Protein AF-A0A0F2P7B2-F1 (afdb_monomer_lite)

Sequence (100 aa):
MIRRGLAKTLTFIIWVFGLAAVASLALAIVGVTGLFGLEPDPFAAIFAILLAMPWFFLLDSSAGGHPEFWSFVLMSAGMVLNFLILLSLRWWLRRGLGVL

Foldseek 3Di:
DVLVVVLVVLVVVLVVLVVQLVVLLVQCVCQCVVPPVRDRDNCSNVSLCVLLPPQLVVCVVV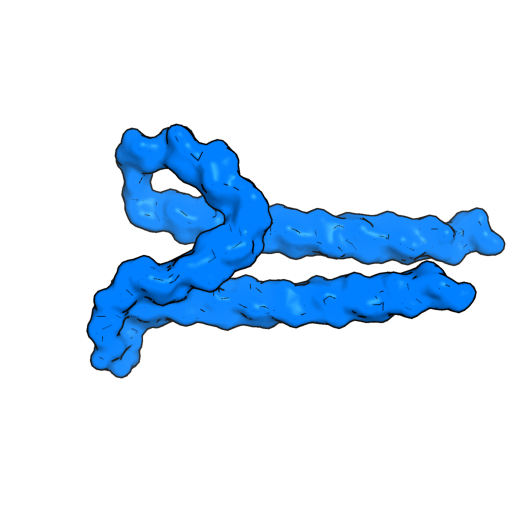VPDDDPVVSSVSSNVSNVVVSVVSVVVSVVSVVVVVVD

pLDDT: mean 86.08, std 12.24, range [46.38, 97.94]

Secondary structure (DSSP, 8-state):
-HHHHHHHHHHHHHHHHHHHHHHHHHHHHHHHHTGGGPPP-GGGGHHHHHHHTTHHHHHHTT-TT--HHHHHHHHHHHHHHHHHHHHHHHHHHHHTTS--

Radius of gyration: 16.96 Å; chains: 1; bounding box: 32×31×52 Å

Structure (mmCIF, N/CA/C/O backbone):
data_AF-A0A0F2P7B2-F1
#
_entry.id   AF-A0A0F2P7B2-F1
#
loop_
_atom_site.group_PDB
_atom_site.id
_atom_site.type_symbol
_atom_site.label_atom_id
_atom_site.label_alt_id
_atom_site.label_comp_id
_atom_site.label_asym_id
_atom_site.label_entity_id
_atom_site.label_seq_id
_atom_site.pdbx_PDB_ins_code
_atom_site.Cartn_x
_atom_site.Cartn_y
_atom_site.Cartn_z
_atom_site.occupancy
_atom_site.B_iso_or_equiv
_atom_site.auth_seq_id
_atom_site.auth_comp_id
_atom_site.auth_asym_id
_atom_site.auth_atom_id
_atom_site.pdbx_PDB_model_num
ATOM 1 N N . MET A 1 1 ? -19.385 -9.925 22.184 1.00 65.00 1 MET A N 1
ATOM 2 C CA . MET A 1 1 ? -18.990 -10.860 21.096 1.00 65.00 1 MET A CA 1
ATOM 3 C C . MET A 1 1 ? -18.624 -10.162 19.784 1.00 65.00 1 MET A C 1
ATOM 5 O O . MET A 1 1 ? -17.546 -10.437 19.272 1.00 65.00 1 MET A O 1
ATOM 9 N N . ILE A 1 2 ? -19.442 -9.231 19.274 1.00 79.88 2 ILE A N 1
ATOM 10 C CA . ILE A 1 2 ? -19.280 -8.591 17.947 1.00 79.88 2 ILE A CA 1
ATOM 11 C C . ILE A 1 2 ? -17.883 -7.974 17.715 1.00 79.88 2 ILE A C 1
ATOM 13 O O . ILE A 1 2 ? -17.227 -8.277 16.722 1.00 79.88 2 ILE A O 1
ATOM 17 N N . ARG A 1 3 ? -17.356 -7.189 18.669 1.00 75.69 3 ARG A N 1
ATOM 18 C CA . ARG A 1 3 ? -16.040 -6.521 18.536 1.00 75.69 3 ARG A CA 1
ATOM 19 C C . ARG A 1 3 ? -14.849 -7.483 18.405 1.00 75.69 3 ARG A C 1
ATOM 21 O O . ARG A 1 3 ? -13.897 -7.183 17.690 1.00 75.69 3 ARG A O 1
ATOM 28 N N . ARG A 1 4 ? -14.902 -8.654 19.057 1.00 79.44 4 ARG A N 1
ATOM 29 C CA . ARG A 1 4 ? -13.849 -9.684 18.940 1.00 79.44 4 ARG A CA 1
ATOM 30 C C . ARG A 1 4 ? -13.864 -10.349 17.561 1.00 79.44 4 ARG A C 1
ATOM 32 O O . ARG A 1 4 ? -12.796 -10.644 17.036 1.00 79.44 4 ARG A O 1
ATOM 39 N N . GLY A 1 5 ? -15.049 -10.555 16.979 1.00 86.06 5 GLY A N 1
ATOM 40 C CA . GLY A 1 5 ? -15.198 -11.038 15.602 1.00 86.06 5 GLY A CA 1
ATOM 41 C C . GLY A 1 5 ? -14.603 -10.054 14.597 1.00 86.06 5 GLY A C 1
ATOM 42 O O . GLY A 1 5 ? -13.722 -10.427 13.830 1.00 86.06 5 GLY A O 1
ATOM 43 N N . LEU A 1 6 ? -14.974 -8.772 14.702 1.00 89.00 6 LEU A N 1
ATOM 44 C CA . LEU A 1 6 ? -14.456 -7.703 13.838 1.00 89.00 6 LEU A CA 1
ATOM 45 C C . LEU A 1 6 ? -12.926 -7.590 13.878 1.00 89.00 6 LEU A C 1
ATOM 47 O O . LEU A 1 6 ? -12.294 -7.472 12.834 1.00 89.00 6 LEU A O 1
ATOM 51 N N . ALA A 1 7 ? -12.309 -7.679 15.060 1.00 88.19 7 ALA A N 1
ATOM 52 C CA . ALA A 1 7 ? -10.852 -7.621 15.184 1.00 88.19 7 ALA A CA 1
ATOM 53 C C . ALA A 1 7 ? -10.141 -8.796 14.482 1.00 88.19 7 ALA A C 1
ATOM 55 O O . ALA A 1 7 ? -9.065 -8.608 13.905 1.00 88.19 7 ALA A O 1
ATOM 56 N N . LYS A 1 8 ? -10.732 -10.000 14.509 1.00 90.38 8 LYS A N 1
ATOM 57 C CA . LYS A 1 8 ? -10.210 -11.170 13.785 1.00 90.38 8 LYS A CA 1
ATOM 58 C C . LYS A 1 8 ? -10.362 -10.990 12.278 1.00 90.38 8 LYS A C 1
ATOM 60 O O . LYS A 1 8 ? -9.373 -11.135 11.566 1.00 90.38 8 LYS A O 1
ATOM 65 N N . THR A 1 9 ? -11.549 -10.597 11.815 1.00 94.25 9 THR A N 1
ATOM 66 C CA . THR A 1 9 ? -11.811 -10.321 10.396 1.00 94.25 9 THR A CA 1
ATOM 67 C C . THR A 1 9 ? -10.870 -9.248 9.858 1.00 94.25 9 THR A C 1
ATOM 69 O O . THR A 1 9 ? -10.248 -9.443 8.823 1.00 94.25 9 THR A O 1
ATOM 72 N N . LEU A 1 10 ? -10.670 -8.153 10.595 1.00 94.62 10 LEU A N 1
ATOM 73 C CA . LEU A 1 10 ? -9.754 -7.091 10.183 1.00 94.62 10 LEU A CA 1
ATOM 74 C C . LEU A 1 10 ? -8.294 -7.558 10.155 1.00 94.62 10 LEU A C 1
ATOM 76 O O . LEU A 1 10 ? -7.547 -7.179 9.264 1.00 94.62 10 LEU A O 1
ATOM 80 N N . THR A 1 11 ? -7.883 -8.412 11.098 1.00 95.00 11 THR A N 1
ATOM 81 C CA . THR A 1 11 ? -6.540 -9.017 11.072 1.00 95.00 11 THR A CA 1
ATOM 82 C C . THR A 1 11 ? -6.353 -9.887 9.829 1.00 95.00 11 THR A C 1
ATOM 84 O O . THR A 1 11 ? -5.305 -9.815 9.197 1.00 95.00 11 THR A O 1
ATOM 87 N N . PHE A 1 12 ? -7.367 -10.669 9.454 1.00 97.19 12 PHE A N 1
ATOM 88 C CA . PHE A 1 12 ? -7.347 -11.456 8.223 1.00 97.19 12 PHE A CA 1
ATOM 89 C C . PHE A 1 12 ? -7.248 -10.560 6.979 1.00 97.19 12 PHE A C 1
ATOM 91 O O . PHE A 1 12 ? -6.374 -10.782 6.147 1.00 97.19 12 PHE A O 1
ATOM 98 N N . ILE A 1 13 ? -8.058 -9.498 6.900 1.00 97.19 13 ILE A N 1
ATOM 99 C CA . ILE A 1 13 ? -8.016 -8.516 5.803 1.00 97.19 13 ILE A CA 1
ATOM 100 C C . ILE A 1 13 ? -6.627 -7.878 5.683 1.00 97.19 13 ILE A C 1
ATOM 102 O O . ILE A 1 13 ? -6.101 -7.793 4.582 1.00 97.19 13 ILE A O 1
ATOM 106 N N . ILE A 1 14 ? -6.010 -7.473 6.799 1.00 97.06 14 ILE A N 1
ATOM 107 C CA . ILE A 1 14 ? -4.657 -6.889 6.817 1.00 97.06 14 ILE A CA 1
ATOM 108 C C . ILE A 1 14 ? -3.631 -7.852 6.214 1.00 97.06 14 ILE A C 1
ATOM 110 O O . ILE A 1 14 ? -2.805 -7.433 5.408 1.00 97.06 14 ILE A O 1
ATOM 114 N N . TRP A 1 15 ? -3.682 -9.133 6.588 1.00 97.88 15 TRP A N 1
ATOM 115 C CA . TRP A 1 15 ? -2.758 -10.140 6.063 1.00 97.88 15 TRP A CA 1
ATOM 116 C C . TRP A 1 15 ? -2.960 -10.399 4.573 1.00 97.88 15 TRP A C 1
ATOM 118 O O . TRP A 1 15 ? -1.988 -10.392 3.824 1.00 97.88 15 TRP A O 1
ATOM 128 N N . VAL A 1 16 ? -4.209 -10.586 4.141 1.00 97.94 16 VAL A N 1
ATOM 129 C CA . VAL A 1 16 ? -4.539 -10.798 2.725 1.00 97.94 16 VAL A CA 1
ATOM 130 C C . VAL A 1 16 ? -4.133 -9.585 1.894 1.00 97.94 16 VAL A C 1
ATOM 132 O O . VAL A 1 16 ? -3.506 -9.747 0.853 1.00 97.94 16 VAL A O 1
ATOM 135 N N . PHE A 1 17 ? -4.423 -8.374 2.376 1.00 97.69 17 PHE A N 1
ATOM 136 C CA . PHE A 1 17 ? -4.015 -7.139 1.716 1.00 97.69 17 PHE A CA 1
ATOM 137 C C . PHE A 1 17 ? -2.490 -7.033 1.614 1.00 97.69 17 PHE A C 1
ATOM 139 O O . PHE A 1 17 ? -1.975 -6.761 0.536 1.00 97.69 17 PHE A O 1
ATOM 146 N N . GLY A 1 18 ? -1.761 -7.284 2.707 1.00 97.12 18 GLY A N 1
ATOM 147 C CA . GLY A 1 18 ? -0.298 -7.230 2.710 1.00 97.12 18 GLY A CA 1
ATOM 148 C C . GLY A 1 18 ? 0.325 -8.227 1.731 1.00 97.12 18 GLY A C 1
ATOM 149 O O . GLY A 1 18 ? 1.222 -7.866 0.973 1.00 97.12 18 GLY A O 1
ATOM 150 N N . LEU A 1 19 ? -0.192 -9.458 1.691 1.00 97.88 19 LEU A N 1
ATOM 151 C CA . LEU A 1 19 ? 0.256 -10.475 0.740 1.00 97.88 19 LEU A CA 1
ATOM 152 C C . LEU A 1 19 ? -0.046 -10.065 -0.708 1.00 97.88 19 LEU A C 1
ATOM 154 O O . LEU A 1 19 ? 0.829 -10.167 -1.564 1.00 97.88 19 LEU A O 1
ATOM 158 N N . ALA A 1 20 ? -1.258 -9.569 -0.973 1.00 97.38 20 ALA A N 1
ATOM 159 C CA . ALA A 1 20 ? -1.661 -9.102 -2.294 1.00 97.38 20 ALA A CA 1
ATOM 160 C C . ALA A 1 20 ? -0.812 -7.912 -2.764 1.00 97.38 20 ALA A C 1
ATOM 162 O O . ALA A 1 20 ? -0.391 -7.893 -3.915 1.00 97.38 20 ALA A O 1
ATOM 163 N N . ALA A 1 21 ? -0.500 -6.961 -1.879 1.00 96.31 21 ALA A N 1
ATOM 164 C CA . ALA A 1 21 ? 0.357 -5.817 -2.180 1.00 96.31 21 ALA A CA 1
ATOM 165 C C . ALA A 1 21 ? 1.774 -6.255 -2.575 1.00 96.31 21 ALA A C 1
ATOM 167 O O . ALA A 1 21 ? 2.279 -5.848 -3.619 1.00 96.31 21 ALA A O 1
ATOM 168 N N . VAL A 1 22 ? 2.393 -7.142 -1.787 1.00 96.56 22 VAL A N 1
ATOM 169 C CA . VAL A 1 22 ? 3.739 -7.663 -2.081 1.00 96.56 22 VAL A CA 1
ATOM 170 C C . VAL A 1 22 ? 3.750 -8.465 -3.382 1.00 96.56 22 VAL A C 1
ATOM 172 O O . VAL A 1 22 ? 4.599 -8.225 -4.238 1.00 96.56 22 VAL A O 1
ATOM 175 N N . ALA A 1 23 ? 2.796 -9.384 -3.559 1.00 96.19 23 ALA A N 1
ATOM 176 C CA . ALA A 1 23 ? 2.688 -10.181 -4.777 1.00 96.19 23 ALA A CA 1
ATOM 177 C C . ALA A 1 23 ? 2.464 -9.293 -6.006 1.00 96.19 23 ALA A C 1
ATOM 179 O O . ALA A 1 23 ? 3.109 -9.474 -7.032 1.00 96.19 23 ALA A O 1
ATOM 180 N N . SER A 1 24 ? 1.597 -8.290 -5.886 1.00 95.25 24 SER A N 1
ATOM 181 C CA . SER A 1 24 ? 1.302 -7.366 -6.970 1.00 95.25 24 SER A CA 1
ATOM 182 C C . SER A 1 24 ? 2.496 -6.494 -7.352 1.00 95.25 24 SER A C 1
ATOM 184 O O . SER A 1 24 ? 2.681 -6.241 -8.537 1.00 95.25 24 SER A O 1
ATOM 186 N N . LEU A 1 25 ? 3.303 -6.034 -6.390 1.00 93.44 25 LEU A N 1
ATOM 187 C CA . LEU A 1 25 ? 4.532 -5.294 -6.686 1.00 93.44 25 LEU A CA 1
ATOM 188 C C . LEU A 1 25 ? 5.578 -6.189 -7.353 1.00 93.44 25 LEU A C 1
ATOM 190 O O . LEU A 1 25 ? 6.213 -5.767 -8.314 1.00 93.44 25 LEU A O 1
ATOM 194 N N . ALA A 1 26 ? 5.725 -7.432 -6.889 1.00 93.06 26 ALA A N 1
ATOM 195 C CA . ALA A 1 26 ? 6.618 -8.397 -7.522 1.00 93.06 26 ALA A CA 1
ATOM 196 C C . ALA A 1 26 ? 6.203 -8.674 -8.976 1.00 93.06 26 ALA A C 1
ATOM 198 O O . ALA A 1 26 ? 7.049 -8.639 -9.867 1.00 93.06 26 ALA A O 1
ATOM 199 N N . LEU A 1 27 ? 4.904 -8.876 -9.225 1.00 92.19 27 LEU A N 1
ATOM 200 C CA . LEU A 1 27 ? 4.358 -9.049 -10.572 1.00 92.19 27 LEU A CA 1
ATOM 201 C C . LEU A 1 27 ? 4.573 -7.809 -11.441 1.00 92.19 27 LEU A C 1
ATOM 203 O O . LEU A 1 27 ? 4.985 -7.952 -12.586 1.00 92.19 27 LEU A O 1
ATOM 207 N N . ALA A 1 28 ? 4.357 -6.608 -10.900 1.00 91.19 28 ALA A N 1
ATOM 208 C CA . ALA A 1 28 ? 4.590 -5.366 -11.628 1.00 91.19 28 ALA A CA 1
ATOM 209 C C . ALA A 1 28 ? 6.063 -5.222 -12.035 1.00 91.19 28 ALA A C 1
ATOM 211 O O . ALA A 1 28 ? 6.347 -4.920 -13.187 1.00 91.19 28 ALA A O 1
ATOM 212 N N . ILE A 1 29 ? 7.001 -5.494 -11.121 1.00 90.50 29 ILE A N 1
ATOM 213 C CA . ILE A 1 29 ? 8.437 -5.452 -11.423 1.00 90.50 29 ILE A CA 1
ATOM 214 C C . ILE A 1 29 ? 8.771 -6.479 -12.503 1.00 90.50 29 ILE A C 1
ATOM 216 O O . ILE A 1 29 ? 9.342 -6.112 -13.525 1.00 90.50 29 ILE A O 1
ATOM 220 N N . VAL A 1 30 ? 8.395 -7.746 -12.304 1.00 91.94 30 VAL A N 1
ATOM 221 C CA . VAL A 1 30 ? 8.715 -8.835 -13.239 1.00 91.94 30 VAL A CA 1
ATOM 222 C C . VAL A 1 30 ? 8.114 -8.585 -14.620 1.00 91.94 30 VAL A C 1
ATOM 224 O O . VAL A 1 30 ? 8.821 -8.725 -15.613 1.00 91.94 30 VAL A O 1
ATOM 227 N N . GLY A 1 31 ? 6.844 -8.185 -14.680 1.00 89.75 31 GLY A N 1
ATOM 228 C CA . GLY A 1 31 ? 6.126 -7.970 -15.931 1.00 89.75 31 GLY A CA 1
ATOM 229 C C . GLY A 1 31 ? 6.586 -6.726 -16.683 1.00 89.75 31 GLY A C 1
ATOM 230 O O . GLY A 1 31 ? 6.810 -6.813 -17.881 1.00 89.75 31 GLY A O 1
ATOM 231 N N . VAL A 1 32 ? 6.822 -5.597 -16.007 1.00 87.00 32 VAL A N 1
ATOM 232 C CA . VAL A 1 32 ? 7.276 -4.365 -16.683 1.00 87.00 32 VAL A CA 1
ATOM 233 C C . VAL A 1 32 ? 8.713 -4.494 -17.192 1.00 87.00 32 VAL A C 1
ATOM 235 O O . VAL A 1 32 ? 9.047 -3.958 -18.243 1.00 87.00 32 VAL A O 1
ATOM 238 N N . THR A 1 33 ? 9.576 -5.216 -16.473 1.00 86.19 33 THR A N 1
ATOM 239 C CA . THR A 1 33 ? 10.991 -5.371 -16.859 1.00 86.19 33 THR A CA 1
ATOM 240 C C . THR A 1 33 ? 11.265 -6.585 -17.751 1.00 86.19 33 THR A C 1
ATOM 242 O O . THR A 1 33 ? 12.396 -6.749 -18.202 1.00 86.19 33 THR A O 1
ATOM 245 N N . GLY A 1 34 ? 10.265 -7.437 -18.010 1.00 84.94 34 GLY A N 1
ATOM 246 C CA . GLY A 1 34 ? 10.441 -8.663 -18.796 1.00 84.94 34 GLY A CA 1
ATOM 247 C C . GLY A 1 34 ? 11.400 -9.673 -18.150 1.00 84.94 34 GLY A C 1
ATOM 248 O O . GLY A 1 34 ? 12.123 -10.405 -18.832 1.00 84.94 34 GLY A O 1
ATOM 249 N N . LEU A 1 35 ? 11.473 -9.699 -16.813 1.00 87.19 35 LEU A N 1
ATOM 250 C CA . LEU A 1 35 ? 12.349 -10.636 -16.108 1.00 87.19 35 LEU A CA 1
ATOM 251 C C . LEU A 1 35 ? 11.931 -12.085 -16.387 1.00 87.19 35 LEU A C 1
ATOM 253 O O . LEU A 1 35 ? 10.767 -12.387 -16.638 1.00 87.19 35 LEU A O 1
ATOM 257 N N . PHE A 1 36 ? 12.902 -12.997 -16.305 1.00 88.00 36 PHE A N 1
ATOM 258 C CA . PHE A 1 36 ? 12.724 -14.429 -16.584 1.00 88.00 36 PHE A CA 1
ATOM 259 C C . PHE A 1 36 ? 12.362 -14.770 -18.040 1.00 88.00 36 PHE A C 1
ATOM 261 O O . PHE A 1 36 ? 11.833 -15.848 -18.300 1.00 88.00 36 PHE A O 1
ATOM 268 N N . GLY A 1 37 ? 12.689 -13.890 -18.993 1.00 85.31 37 GLY A N 1
ATOM 269 C CA . GLY A 1 37 ? 12.422 -14.122 -20.417 1.00 85.31 37 GLY A CA 1
ATOM 270 C C . GLY A 1 37 ? 10.950 -13.948 -20.791 1.00 85.31 37 GLY A C 1
ATOM 271 O O . GLY A 1 37 ? 10.515 -14.478 -21.810 1.00 85.31 37 GLY A O 1
ATOM 272 N N . LEU A 1 38 ? 10.188 -13.246 -19.948 1.00 86.81 38 LEU A N 1
ATOM 273 C CA . LEU A 1 38 ? 8.827 -12.825 -20.247 1.00 86.81 38 LEU A CA 1
ATOM 274 C C . LEU A 1 38 ? 8.852 -11.577 -21.132 1.00 86.81 38 LEU A C 1
ATOM 276 O O . LEU A 1 38 ? 9.716 -10.716 -20.975 1.00 86.81 38 LEU A O 1
ATOM 280 N N . GLU A 1 39 ? 7.880 -11.469 -22.034 1.00 88.88 39 GLU A N 1
ATOM 281 C CA . GLU A 1 39 ? 7.680 -10.244 -22.809 1.00 88.88 39 GLU A CA 1
ATOM 282 C C . GLU A 1 39 ? 7.242 -9.112 -21.860 1.00 88.88 39 GLU A C 1
ATOM 284 O O . GLU A 1 39 ? 6.348 -9.346 -21.035 1.00 88.88 39 GLU A O 1
ATOM 289 N N . PRO A 1 40 ? 7.843 -7.909 -21.939 1.00 87.50 40 PRO A N 1
ATOM 290 C CA . PRO A 1 40 ? 7.431 -6.777 -21.122 1.00 87.50 40 PRO A CA 1
ATOM 291 C C . PRO A 1 40 ? 5.944 -6.446 -21.305 1.00 87.50 40 PRO A C 1
ATOM 293 O O . PRO A 1 40 ? 5.500 -6.123 -22.407 1.00 87.50 40 PRO A O 1
ATOM 296 N N . ASP A 1 41 ? 5.177 -6.498 -20.215 1.00 85.44 41 ASP A N 1
ATOM 297 C CA . ASP A 1 41 ? 3.745 -6.192 -20.200 1.00 85.44 41 ASP A CA 1
ATOM 298 C C . ASP A 1 41 ? 3.469 -4.912 -19.389 1.00 85.44 41 ASP A C 1
ATOM 300 O O . ASP A 1 41 ? 3.596 -4.919 -18.156 1.00 85.44 41 ASP A O 1
ATOM 304 N N . PRO A 1 42 ? 3.037 -3.810 -20.035 1.00 77.31 42 PRO A N 1
ATOM 305 C CA . PRO A 1 42 ? 2.696 -2.572 -19.339 1.00 77.31 42 PRO A CA 1
ATOM 306 C C . PRO A 1 42 ? 1.478 -2.720 -18.410 1.00 77.31 42 PRO A C 1
ATOM 308 O O . PRO A 1 42 ? 1.321 -1.934 -17.474 1.00 77.31 42 PRO A O 1
ATOM 311 N N . PHE A 1 43 ? 0.624 -3.730 -18.610 1.00 86.19 43 PHE A N 1
ATOM 312 C CA . PHE A 1 43 ? -0.538 -3.978 -17.755 1.00 86.19 43 PHE A CA 1
ATOM 313 C C . PHE A 1 43 ? -0.208 -4.765 -16.484 1.00 86.19 43 PHE A C 1
ATOM 315 O O . PHE A 1 43 ? -1.049 -4.840 -15.583 1.00 86.19 43 PHE A O 1
ATOM 322 N N . ALA A 1 44 ? 1.020 -5.269 -16.333 1.00 87.31 44 ALA A N 1
ATOM 323 C CA . ALA A 1 44 ? 1.443 -5.998 -15.138 1.00 87.31 44 ALA A CA 1
ATOM 324 C C . ALA A 1 44 ? 1.312 -5.172 -13.841 1.00 87.31 44 ALA A C 1
ATOM 326 O O . ALA A 1 44 ? 1.139 -5.723 -12.752 1.00 87.31 44 ALA A O 1
ATOM 327 N N . ALA A 1 45 ? 1.340 -3.840 -13.948 1.00 88.88 45 ALA A N 1
ATOM 328 C CA . ALA A 1 45 ? 1.186 -2.918 -12.826 1.00 88.88 45 ALA A CA 1
ATOM 329 C C . ALA A 1 45 ? -0.276 -2.668 -12.396 1.00 88.88 45 ALA A C 1
ATOM 331 O O . ALA A 1 45 ? -0.501 -2.043 -11.358 1.00 88.88 45 ALA A O 1
ATOM 332 N N . ILE A 1 46 ? -1.284 -3.160 -13.131 1.00 91.12 46 ILE A N 1
ATOM 333 C CA . ILE A 1 46 ? -2.693 -2.788 -12.905 1.00 91.12 46 ILE A CA 1
ATOM 334 C C . ILE A 1 46 ? -3.200 -3.169 -11.511 1.00 91.12 46 ILE A C 1
ATOM 336 O O . ILE A 1 46 ? -3.869 -2.379 -10.846 1.00 91.12 46 ILE A O 1
ATOM 340 N N . PHE A 1 47 ? -2.827 -4.349 -11.015 1.00 93.06 47 PHE A N 1
ATOM 341 C CA . PHE A 1 47 ? -3.201 -4.793 -9.672 1.00 93.06 47 PHE A CA 1
ATOM 342 C C . PHE A 1 47 ? -2.600 -3.890 -8.599 1.00 93.06 47 PHE A C 1
ATOM 344 O O . PHE A 1 47 ? -3.240 -3.602 -7.587 1.00 93.06 47 PHE A O 1
ATOM 351 N N . ALA A 1 48 ? -1.394 -3.391 -8.853 1.00 93.06 48 ALA A N 1
ATOM 352 C CA . ALA A 1 48 ? -0.698 -2.555 -7.907 1.00 93.06 48 ALA A CA 1
ATOM 353 C C . ALA A 1 48 ? -1.327 -1.150 -7.891 1.00 93.06 48 ALA A C 1
ATOM 355 O O . ALA A 1 48 ? -1.492 -0.560 -6.824 1.00 93.06 48 ALA A O 1
ATOM 356 N N . ILE A 1 49 ? -1.773 -0.652 -9.049 1.00 91.31 49 ILE A N 1
ATOM 357 C CA . ILE A 1 49 ? -2.554 0.586 -9.154 1.00 91.31 49 ILE A CA 1
ATOM 358 C C . ILE A 1 49 ? -3.859 0.455 -8.360 1.00 91.31 49 ILE A C 1
ATOM 360 O O . ILE A 1 49 ? -4.172 1.313 -7.536 1.00 91.31 49 ILE A O 1
ATOM 364 N N . LEU A 1 50 ? -4.596 -0.644 -8.550 1.00 93.69 50 LEU A N 1
ATOM 365 C CA . LEU A 1 50 ? -5.864 -0.891 -7.856 1.00 93.69 50 LEU A CA 1
ATOM 366 C C . LEU A 1 50 ? -5.691 -0.996 -6.336 1.00 93.69 50 LEU A C 1
ATOM 368 O O . LEU A 1 50 ? -6.508 -0.469 -5.587 1.00 93.69 50 LEU A O 1
ATOM 372 N N . LEU A 1 51 ? -4.617 -1.627 -5.861 1.00 95.25 51 LEU A N 1
ATOM 373 C CA . LEU A 1 51 ? -4.318 -1.739 -4.429 1.00 95.25 51 LEU A CA 1
ATOM 374 C C . LEU A 1 51 ? -3.812 -0.427 -3.806 1.00 95.25 51 LEU A C 1
ATOM 376 O O . LEU A 1 51 ? -3.919 -0.246 -2.591 1.00 95.25 51 LEU A O 1
ATOM 380 N N . ALA A 1 52 ? -3.280 0.488 -4.619 1.00 94.69 52 ALA A N 1
ATOM 381 C CA . ALA A 1 52 ? -2.863 1.827 -4.206 1.00 94.69 52 ALA A CA 1
ATOM 382 C C . ALA A 1 52 ? -4.007 2.859 -4.227 1.00 94.69 52 ALA A C 1
ATOM 384 O O . ALA A 1 52 ? -3.824 3.996 -3.780 1.00 94.69 52 ALA A O 1
ATOM 385 N N . MET A 1 53 ? -5.187 2.4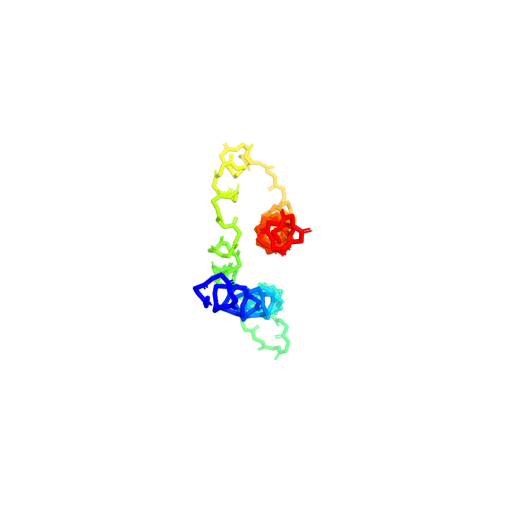87 -4.732 1.00 93.69 53 MET A N 1
ATOM 386 C CA . MET A 1 53 ? -6.373 3.342 -4.715 1.00 93.69 53 MET A CA 1
ATOM 387 C C . MET A 1 53 ? -6.779 3.741 -3.292 1.00 93.69 53 MET A C 1
ATOM 389 O O . MET A 1 53 ? -6.614 2.950 -2.364 1.00 93.69 53 MET A O 1
ATOM 393 N N . PRO A 1 54 ? -7.368 4.935 -3.098 1.00 92.06 54 PRO A N 1
ATOM 394 C CA . PRO A 1 54 ? -7.647 5.972 -4.103 1.00 92.06 54 PRO A CA 1
ATOM 395 C C . PRO A 1 54 ? -6.455 6.910 -4.363 1.00 92.06 54 PRO A C 1
ATOM 397 O O . PRO A 1 54 ? -6.517 7.767 -5.241 1.00 92.06 54 PRO A O 1
ATOM 400 N N . TRP A 1 55 ? -5.382 6.772 -3.583 1.00 89.88 55 TRP A N 1
ATOM 401 C CA . TRP A 1 55 ? -4.275 7.728 -3.514 1.00 89.88 55 TRP A CA 1
ATOM 402 C C . TRP A 1 55 ? -3.571 7.907 -4.846 1.00 89.88 55 TRP A C 1
ATOM 404 O O . TRP A 1 55 ? -3.210 9.026 -5.194 1.00 89.88 55 TRP A O 1
ATOM 414 N N . PHE A 1 56 ? -3.433 6.819 -5.602 1.00 84.81 56 PHE A N 1
ATOM 415 C CA . PHE A 1 56 ? -2.826 6.866 -6.921 1.00 84.81 56 PHE A CA 1
ATOM 416 C C . PHE A 1 56 ? -3.527 7.882 -7.834 1.00 84.81 56 PHE A C 1
ATOM 418 O O . PHE A 1 56 ? -2.855 8.774 -8.318 1.00 84.81 56 PHE A O 1
ATOM 425 N N . PHE A 1 57 ? -4.860 7.871 -7.980 1.00 83.06 57 PHE A N 1
ATOM 426 C CA . PHE A 1 57 ? -5.546 8.858 -8.838 1.00 83.06 57 PHE A CA 1
ATOM 427 C C . PHE A 1 57 ? -5.467 10.292 -8.311 1.00 83.06 57 PHE A C 1
ATOM 429 O O . PHE A 1 57 ? -5.371 11.237 -9.093 1.00 83.06 57 PHE A O 1
ATOM 436 N N . LEU A 1 58 ? -5.509 10.466 -6.988 1.00 83.94 58 LEU A N 1
ATOM 437 C CA . LEU A 1 58 ? -5.418 11.795 -6.384 1.00 83.94 58 LEU A CA 1
ATOM 438 C C . LEU A 1 58 ? -4.050 12.435 -6.642 1.00 83.94 58 LEU A C 1
ATOM 440 O O . LEU A 1 58 ? -3.973 13.640 -6.861 1.00 83.94 58 LEU A O 1
ATOM 444 N N . LEU A 1 59 ? -2.988 11.628 -6.647 1.00 75.19 59 LEU A N 1
ATOM 445 C CA . LEU A 1 59 ? -1.612 12.092 -6.809 1.00 75.19 59 LEU A CA 1
ATOM 446 C C . LEU A 1 59 ? -1.161 12.097 -8.281 1.00 75.19 59 LEU A C 1
ATOM 448 O O . LEU A 1 59 ? -0.419 12.991 -8.679 1.00 75.19 59 LEU A O 1
ATOM 452 N N . ASP A 1 60 ? -1.661 11.177 -9.108 1.00 68.88 60 ASP A N 1
ATOM 453 C CA . ASP A 1 60 ? -1.310 11.045 -10.532 1.00 68.88 60 ASP A CA 1
ATOM 454 C C . ASP A 1 60 ? -1.849 12.209 -11.382 1.00 68.88 60 ASP A C 1
ATOM 456 O O . ASP A 1 60 ? -1.223 12.624 -12.352 1.00 68.88 60 ASP A O 1
ATOM 460 N N . SER A 1 61 ? -2.944 12.852 -10.955 1.00 62.06 61 SER A N 1
ATOM 461 C CA . SER A 1 61 ? -3.451 14.080 -11.594 1.00 62.06 61 SER A CA 1
ATOM 462 C C . SER A 1 61 ? -2.445 15.248 -11.608 1.00 62.06 61 SER A C 1
ATOM 464 O O . SER A 1 61 ? -2.575 16.159 -12.424 1.00 62.06 61 SER A O 1
ATOM 466 N N . SER A 1 62 ? -1.413 15.208 -10.753 1.00 55.03 62 SER A N 1
ATOM 467 C CA . SER A 1 62 ? -0.302 16.171 -10.748 1.00 55.03 62 SER A CA 1
ATOM 468 C C . SER A 1 62 ? 0.930 15.728 -11.555 1.00 55.03 62 SER A C 1
ATOM 470 O O . SER A 1 62 ? 1.863 16.513 -11.707 1.00 55.03 62 SER A O 1
ATOM 472 N N . ALA A 1 63 ? 0.942 14.507 -12.105 1.00 53.50 63 ALA A N 1
ATOM 473 C CA . ALA A 1 63 ? 2.136 13.840 -12.629 1.00 53.50 63 ALA A CA 1
ATOM 474 C C . ALA A 1 63 ? 2.318 13.920 -14.156 1.00 53.50 63 ALA A C 1
ATOM 476 O O . ALA A 1 63 ? 2.997 13.080 -14.751 1.00 53.50 63 ALA A O 1
ATOM 477 N N . GLY A 1 64 ? 1.762 14.949 -14.804 1.00 51.59 64 GLY A N 1
ATOM 478 C CA . GLY A 1 64 ? 1.991 15.235 -16.223 1.00 51.59 64 GLY A CA 1
ATOM 479 C C . GLY A 1 64 ? 3.448 15.624 -16.502 1.00 51.59 64 GLY A C 1
ATOM 480 O O . GLY A 1 64 ? 3.758 16.805 -16.612 1.00 51.59 64 GLY A O 1
ATOM 481 N N . GLY A 1 65 ? 4.343 14.636 -16.598 1.00 61.66 65 GLY A N 1
ATOM 482 C CA . GLY A 1 65 ? 5.757 14.818 -16.949 1.00 61.66 65 GLY A CA 1
ATOM 483 C C . GLY A 1 65 ? 6.776 14.133 -16.032 1.00 61.66 65 GLY A C 1
ATOM 484 O O . GLY A 1 65 ? 7.972 14.380 -16.189 1.00 61.66 65 GLY A O 1
ATOM 485 N N . HIS A 1 66 ? 6.358 13.299 -15.072 1.00 66.62 66 HIS A N 1
ATOM 486 C CA . HIS A 1 66 ? 7.305 12.600 -14.198 1.00 66.62 66 HIS A CA 1
ATOM 487 C C . HIS A 1 66 ? 7.819 11.274 -14.799 1.00 66.62 66 HIS A C 1
ATOM 489 O O . HIS A 1 66 ? 7.076 10.588 -15.496 1.00 66.62 66 HIS A O 1
ATOM 495 N N . PRO A 1 67 ? 9.083 10.890 -14.521 1.00 72.25 67 PRO A N 1
ATOM 496 C CA . PRO A 1 67 ? 9.636 9.584 -14.888 1.00 72.25 67 PRO A CA 1
ATOM 497 C C . PRO A 1 67 ? 8.792 8.411 -14.371 1.00 72.25 67 PRO A C 1
ATOM 499 O O . PRO A 1 67 ? 8.268 8.485 -13.264 1.00 72.25 67 PRO A O 1
ATOM 502 N N . GLU A 1 68 ? 8.767 7.289 -15.096 1.00 73.38 68 GLU A N 1
ATOM 503 C CA . GLU A 1 68 ? 8.031 6.054 -14.743 1.00 73.38 68 GLU A CA 1
ATOM 504 C C . GLU A 1 68 ? 8.307 5.550 -13.312 1.00 73.38 68 GLU A C 1
ATOM 506 O O . GLU A 1 68 ? 7.438 4.985 -12.644 1.00 73.38 68 GLU A O 1
ATOM 511 N N . PHE A 1 69 ? 9.509 5.819 -12.794 1.00 80.06 69 PHE A N 1
ATOM 512 C CA . PHE A 1 69 ? 9.885 5.537 -11.409 1.00 80.06 69 PHE A CA 1
ATOM 513 C C . PHE A 1 69 ? 8.951 6.203 -10.382 1.00 80.06 69 PHE A C 1
ATOM 515 O O . PHE A 1 69 ? 8.636 5.605 -9.352 1.00 80.06 69 PHE A O 1
ATOM 522 N N . TRP A 1 70 ? 8.470 7.420 -10.655 1.00 82.88 70 TRP A N 1
ATOM 523 C CA . TRP A 1 70 ? 7.566 8.130 -9.751 1.00 82.88 70 TRP A CA 1
ATOM 524 C C . TRP A 1 70 ? 6.220 7.427 -9.606 1.00 82.88 70 TRP A C 1
ATOM 526 O O . TRP A 1 70 ? 5.692 7.370 -8.497 1.00 82.88 70 TRP A O 1
ATOM 536 N N . SER A 1 71 ? 5.696 6.827 -10.675 1.00 82.44 71 SER A N 1
ATOM 537 C CA . SER A 1 71 ? 4.450 6.058 -10.619 1.00 82.44 71 SER A CA 1
ATOM 538 C C . SER A 1 71 ? 4.587 4.847 -9.689 1.00 82.44 71 SER A C 1
ATOM 540 O O . SER A 1 71 ? 3.715 4.614 -8.850 1.00 82.44 71 SER A O 1
ATOM 542 N N . PHE A 1 72 ? 5.723 4.138 -9.734 1.00 85.94 72 PHE A N 1
ATOM 543 C CA . PHE A 1 72 ? 6.020 3.037 -8.807 1.00 85.94 72 PHE A CA 1
ATOM 544 C C . PHE A 1 72 ? 6.132 3.495 -7.349 1.00 85.94 72 PHE A C 1
ATOM 546 O O . PHE A 1 72 ? 5.620 2.823 -6.445 1.00 85.94 72 PHE A O 1
ATOM 553 N N . VAL A 1 73 ? 6.775 4.642 -7.105 1.00 89.00 73 VAL A N 1
ATOM 554 C CA . VAL A 1 73 ? 6.879 5.233 -5.762 1.00 89.00 73 VAL A CA 1
ATOM 555 C C . VAL A 1 73 ? 5.498 5.624 -5.234 1.00 89.00 73 VAL A C 1
ATOM 557 O O . VAL A 1 73 ? 5.164 5.270 -4.104 1.00 89.00 73 VAL A O 1
ATOM 560 N N . LEU A 1 74 ? 4.672 6.290 -6.046 1.00 87.94 74 LEU A N 1
ATOM 561 C CA . LEU A 1 74 ? 3.317 6.706 -5.670 1.00 87.94 74 LEU A CA 1
ATOM 562 C C . LEU A 1 74 ? 2.403 5.509 -5.391 1.00 87.94 74 LEU A C 1
ATOM 564 O O . LEU A 1 74 ? 1.689 5.510 -4.388 1.00 87.94 74 LEU A O 1
ATOM 568 N N . MET A 1 75 ? 2.459 4.463 -6.220 1.00 90.31 75 MET A N 1
ATOM 569 C CA . MET A 1 75 ? 1.718 3.220 -5.980 1.00 90.31 75 MET A CA 1
ATOM 570 C C . MET A 1 75 ? 2.132 2.571 -4.662 1.00 90.31 75 MET A C 1
ATOM 572 O O . MET A 1 75 ? 1.283 2.254 -3.827 1.00 90.31 75 MET A O 1
ATOM 576 N N . SER A 1 76 ? 3.439 2.420 -4.443 1.00 93.00 76 SER A N 1
ATOM 577 C CA . SER A 1 76 ? 3.974 1.820 -3.218 1.00 93.00 76 SER A CA 1
ATOM 578 C C . SER A 1 76 ? 3.571 2.630 -1.983 1.00 93.00 76 SER A C 1
ATOM 580 O O . SER A 1 76 ? 3.100 2.065 -0.996 1.00 93.00 76 SER A O 1
ATOM 582 N N . ALA A 1 77 ? 3.673 3.960 -2.051 1.00 93.38 77 ALA A N 1
ATOM 583 C CA . ALA A 1 77 ? 3.244 4.858 -0.985 1.00 93.38 77 ALA A CA 1
ATOM 584 C C . ALA A 1 77 ? 1.736 4.743 -0.705 1.00 93.38 77 ALA A C 1
ATOM 586 O O . ALA A 1 77 ? 1.338 4.662 0.457 1.00 93.38 77 ALA A O 1
ATOM 587 N N . GLY A 1 78 ? 0.901 4.663 -1.746 1.00 94.38 78 GLY A N 1
ATOM 588 C CA . GLY A 1 78 ? -0.544 4.464 -1.617 1.00 94.38 78 GLY A CA 1
ATOM 589 C C . GLY A 1 78 ? -0.902 3.142 -0.931 1.00 94.38 78 GLY A C 1
ATOM 590 O O . GLY A 1 78 ? -1.728 3.122 -0.018 1.00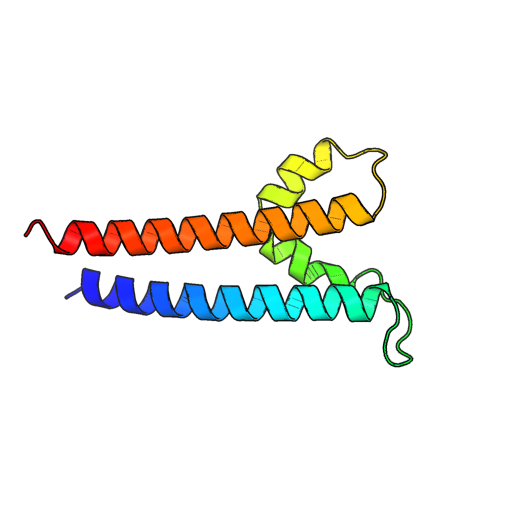 94.38 78 GLY A O 1
ATOM 591 N N . MET A 1 79 ? -0.234 2.042 -1.294 1.00 96.12 79 MET A N 1
ATOM 592 C CA . MET A 1 79 ? -0.418 0.749 -0.621 1.00 96.12 79 MET A CA 1
ATOM 593 C C . MET A 1 79 ? 0.013 0.788 0.845 1.00 96.12 79 MET A C 1
ATOM 595 O O . MET A 1 79 ? -0.693 0.264 1.710 1.00 96.12 79 MET A O 1
ATOM 599 N N . VAL A 1 80 ? 1.158 1.413 1.139 1.00 96.31 80 VAL A N 1
ATOM 600 C CA . VAL A 1 80 ? 1.649 1.586 2.513 1.00 96.31 80 VAL A CA 1
ATOM 601 C C . VAL A 1 80 ? 0.646 2.397 3.326 1.00 96.31 80 VAL A C 1
ATOM 603 O O . VAL A 1 80 ? 0.309 2.008 4.442 1.00 96.31 80 VAL A O 1
ATOM 606 N N . LEU A 1 81 ? 0.107 3.478 2.762 1.00 96.31 81 LEU A N 1
ATOM 607 C CA . LEU A 1 81 ? -0.903 4.296 3.422 1.00 96.31 81 LEU A CA 1
ATOM 608 C C . LEU A 1 81 ? -2.182 3.495 3.710 1.00 96.31 81 LEU A C 1
ATOM 610 O O . LEU A 1 81 ? -2.667 3.512 4.841 1.00 96.31 81 LEU A O 1
ATOM 614 N N . ASN A 1 82 ? -2.676 2.715 2.744 1.00 96.50 82 ASN A N 1
ATOM 615 C CA . ASN A 1 82 ? -3.802 1.798 2.944 1.00 96.50 82 ASN A CA 1
ATOM 616 C C . ASN A 1 82 ? -3.534 0.795 4.074 1.00 96.50 82 ASN A C 1
ATOM 618 O O . ASN A 1 82 ? -4.370 0.600 4.961 1.00 96.50 82 ASN A O 1
ATOM 622 N N . PHE A 1 83 ? -2.341 0.201 4.097 1.00 96.75 83 PHE A N 1
ATOM 623 C CA . PHE A 1 83 ? -1.943 -0.731 5.145 1.00 96.75 83 PHE A CA 1
ATOM 624 C C . PHE A 1 83 ? -1.916 -0.065 6.528 1.00 96.75 83 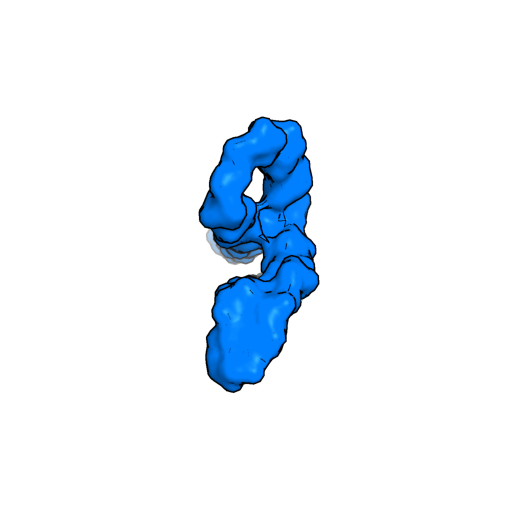PHE A C 1
ATOM 626 O O . PHE A 1 83 ? -2.455 -0.608 7.495 1.00 96.75 83 PHE A O 1
ATOM 633 N N . LEU A 1 84 ? -1.352 1.142 6.626 1.00 96.94 84 LEU A N 1
ATOM 634 C CA . LEU A 1 84 ? -1.308 1.926 7.861 1.00 96.94 84 LEU A CA 1
ATOM 635 C C . LEU A 1 84 ? -2.708 2.311 8.353 1.00 96.94 84 LEU A C 1
ATOM 637 O O . LEU A 1 84 ? -2.956 2.267 9.560 1.00 96.94 84 LEU A O 1
ATOM 641 N N . ILE A 1 85 ? -3.642 2.626 7.452 1.00 95.94 85 ILE A N 1
ATOM 642 C CA . ILE A 1 85 ? -5.046 2.885 7.799 1.00 95.94 85 ILE A CA 1
ATOM 643 C C . ILE A 1 85 ? -5.675 1.633 8.417 1.00 95.94 85 ILE A C 1
ATOM 645 O O . ILE A 1 85 ? -6.268 1.712 9.495 1.00 95.94 85 ILE A O 1
ATOM 649 N N . LEU A 1 86 ? -5.497 0.458 7.804 1.00 95.94 86 LEU A N 1
ATOM 650 C CA . LEU A 1 86 ? -6.024 -0.799 8.344 1.00 95.94 86 LEU A CA 1
ATOM 651 C C . LEU A 1 86 ? -5.410 -1.143 9.711 1.00 95.94 86 LEU A C 1
ATOM 653 O O . LEU A 1 86 ? -6.126 -1.539 10.638 1.00 95.94 86 LEU A O 1
ATOM 657 N N . LEU A 1 87 ? -4.096 -0.951 9.875 1.00 95.31 87 LEU A N 1
ATOM 658 C CA . LEU A 1 87 ? -3.413 -1.126 11.159 1.00 95.31 87 LEU A CA 1
ATOM 659 C C . LEU A 1 87 ? -3.946 -0.165 12.227 1.00 95.31 87 LEU A C 1
ATOM 661 O O . LEU A 1 87 ? -4.182 -0.588 13.363 1.00 95.31 87 LEU A O 1
ATOM 665 N N . SER A 1 88 ? -4.179 1.094 11.860 1.00 94.44 88 SER A N 1
ATOM 666 C CA . SER A 1 88 ? -4.727 2.126 12.745 1.00 94.44 88 SER A CA 1
ATOM 667 C C . SER A 1 88 ? -6.152 1.787 13.178 1.00 94.44 88 SER A C 1
ATOM 669 O O . SER A 1 88 ? -6.454 1.820 14.372 1.00 94.44 88 SER A O 1
ATOM 671 N N . LEU A 1 89 ? -7.005 1.343 12.249 1.00 93.56 89 LEU A N 1
ATOM 672 C CA . LEU A 1 89 ? -8.357 0.857 12.544 1.00 93.56 89 LEU A CA 1
ATOM 673 C C . LEU A 1 89 ? -8.328 -0.339 13.503 1.00 93.56 89 LEU A C 1
ATOM 675 O O . LEU A 1 89 ? -9.068 -0.376 14.489 1.00 93.56 89 LEU A O 1
ATOM 679 N N . ARG A 1 90 ? -7.427 -1.303 13.273 1.00 92.62 90 ARG A N 1
ATOM 680 C CA . ARG A 1 90 ? -7.256 -2.467 14.156 1.00 92.62 90 ARG A CA 1
ATOM 681 C C . ARG A 1 90 ? -6.783 -2.058 15.540 1.00 92.62 90 ARG A C 1
ATOM 683 O O . ARG A 1 90 ? -7.216 -2.627 16.543 1.00 92.62 90 ARG A O 1
ATOM 690 N N . TRP A 1 91 ? -5.852 -1.120 15.611 1.00 90.00 91 TRP A N 1
ATOM 691 C CA . TRP A 1 91 ? -5.360 -0.596 16.873 1.00 90.00 91 TRP A CA 1
ATOM 692 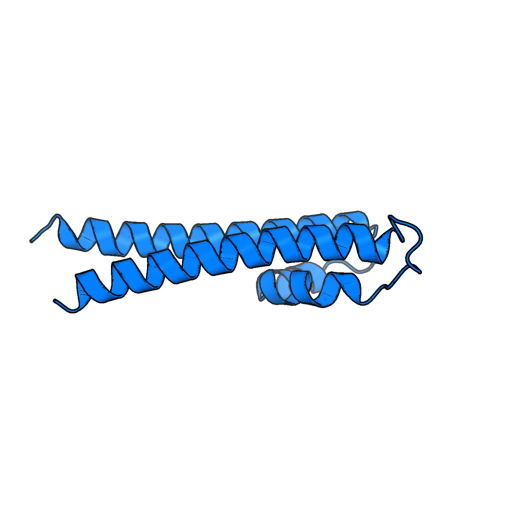C C . TRP A 1 91 ? -6.460 0.142 17.643 1.00 90.00 91 TRP A C 1
ATOM 694 O O . TRP A 1 91 ? -6.635 -0.127 18.831 1.00 90.00 91 TRP A O 1
ATOM 704 N N . TRP A 1 92 ? -7.262 0.967 16.969 1.00 88.81 92 TRP A N 1
ATOM 705 C CA . TRP A 1 92 ? -8.381 1.688 17.575 1.00 88.81 92 TRP A CA 1
ATOM 706 C C . TRP A 1 92 ? -9.458 0.735 18.114 1.00 88.81 92 TRP A C 1
ATOM 708 O O . TRP A 1 92 ? -9.860 0.846 19.273 1.00 88.81 92 TRP A O 1
ATOM 718 N N . LEU A 1 93 ? -9.826 -0.292 17.338 1.00 88.06 93 LEU A N 1
ATOM 719 C CA . LEU A 1 93 ? -10.744 -1.356 17.768 1.00 88.06 93 LEU A CA 1
ATOM 720 C C . LEU A 1 93 ? -10.242 -2.112 19.007 1.00 88.06 93 LEU A C 1
ATOM 722 O O . LEU A 1 93 ? -11.043 -2.490 19.862 1.00 88.06 93 LEU A O 1
ATOM 726 N N . ARG A 1 94 ? -8.924 -2.330 19.122 1.00 84.56 94 ARG A N 1
ATOM 727 C CA . ARG A 1 94 ? -8.312 -2.966 20.300 1.00 84.56 94 ARG A CA 1
ATOM 728 C C . ARG A 1 94 ? -8.246 -2.037 21.507 1.00 84.56 94 ARG A C 1
ATOM 730 O O . ARG A 1 94 ? -8.494 -2.496 22.614 1.00 84.56 94 ARG A O 1
ATOM 737 N N . ARG A 1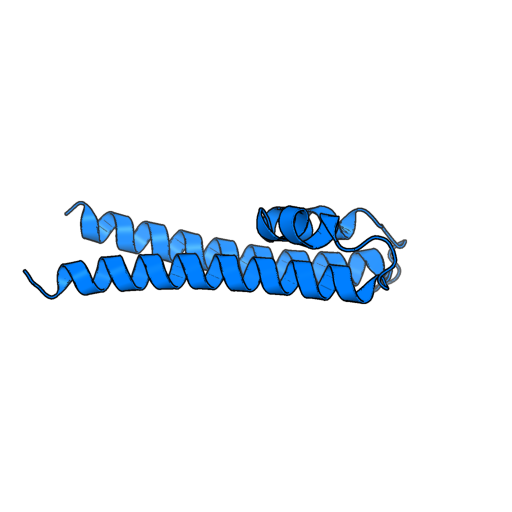 95 ? -7.956 -0.747 21.322 1.00 82.56 95 ARG A N 1
ATOM 738 C CA . ARG A 1 95 ? -7.976 0.230 22.424 1.00 82.56 95 ARG A CA 1
ATOM 739 C C . ARG A 1 95 ? -9.375 0.406 23.005 1.00 82.56 95 ARG A C 1
ATOM 741 O O . ARG A 1 95 ? -9.521 0.391 24.219 1.00 82.56 95 ARG A O 1
ATOM 748 N N . GLY A 1 96 ? -10.408 0.446 22.165 1.00 67.94 96 GLY A N 1
ATOM 749 C CA . GLY A 1 96 ? -11.805 0.468 22.613 1.00 67.94 96 GLY A CA 1
ATOM 750 C C . GLY A 1 96 ? -12.289 -0.813 23.316 1.00 67.94 96 GLY A C 1
ATOM 751 O O . GLY A 1 96 ? -13.450 -0.869 23.714 1.00 67.94 96 GLY A O 1
ATOM 752 N N . LEU A 1 97 ? -11.447 -1.849 23.438 1.00 57.25 97 LEU A N 1
ATOM 753 C CA . LEU A 1 97 ? -11.690 -3.053 24.245 1.00 57.25 97 LEU A CA 1
ATOM 754 C C . LEU A 1 97 ? -11.012 -3.001 25.626 1.00 57.25 97 LEU A C 1
ATOM 756 O O . LEU A 1 97 ? -11.306 -3.866 26.439 1.00 57.25 97 LEU A O 1
ATOM 760 N N . GLY A 1 98 ? -10.106 -2.048 25.877 1.00 52.97 98 GLY A N 1
ATOM 761 C CA . GLY A 1 98 ? -9.369 -1.922 27.145 1.00 52.97 98 GLY A CA 1
ATOM 762 C C . GLY A 1 98 ? -9.918 -0.867 28.110 1.00 52.97 98 GLY A C 1
ATOM 763 O O . GLY A 1 98 ? -9.297 -0.620 29.135 1.00 52.97 98 GLY A O 1
ATOM 764 N N . VAL A 1 99 ? -11.034 -0.215 27.765 1.00 55.59 99 VAL A N 1
ATOM 765 C CA . VAL A 1 99 ? -11.677 0.860 28.558 1.00 55.59 99 VAL A CA 1
ATOM 766 C C . VAL A 1 99 ? -13.038 0.405 29.130 1.00 55.59 99 VAL A C 1
ATOM 768 O O . VAL A 1 99 ? -13.770 1.202 29.703 1.00 55.59 99 VAL A O 1
ATOM 771 N N . LEU A 1 100 ? -13.394 -0.873 28.965 1.00 46.38 100 LEU A N 1
ATOM 772 C CA . LEU A 1 100 ? -14.590 -1.520 29.522 1.00 46.38 100 LEU A CA 1
ATOM 773 C C . LEU A 1 100 ? -14.153 -2.682 30.411 1.00 46.38 100 LEU A C 1
ATOM 775 O O . LEU A 1 100 ? -14.840 -2.918 31.423 1.00 46.38 100 LEU A O 1
#